Protein AF-A0AAW6XEX3-F1 (afdb_monomer_lite)

pLDDT: mean 89.05, std 9.16, range [51.09, 97.12]

Structure (mmCIF, N/CA/C/O backbone):
data_AF-A0AAW6XEX3-F1
#
_entry.id   AF-A0AAW6XEX3-F1
#
loop_
_atom_site.group_PDB
_atom_site.id
_atom_site.type_symbol
_atom_site.label_atom_id
_atom_site.label_alt_id
_atom_site.label_comp_id
_atom_site.label_asym_id
_atom_site.label_entity_id
_atom_site.label_seq_id
_atom_site.pdbx_PDB_ins_code
_atom_site.Cartn_x
_atom_site.Cartn_y
_atom_site.Cartn_z
_atom_site.occupancy
_atom_site.B_iso_or_equiv
_atom_site.auth_seq_id
_atom_site.auth_comp_id
_atom_site.auth_asym_id
_atom_site.auth_atom_id
_atom_site.pdbx_PDB_model_num
ATOM 1 N N . LYS A 1 1 ? -13.356 -10.461 -6.860 1.00 72.75 1 LYS A N 1
ATOM 2 C CA . LYS A 1 1 ? -12.324 -10.839 -5.859 1.00 72.75 1 LYS A CA 1
ATOM 3 C C . LYS A 1 1 ? -11.686 -9.622 -5.171 1.00 72.75 1 LYS A C 1
ATOM 5 O O . LYS A 1 1 ? -11.906 -9.496 -3.980 1.00 72.75 1 LYS A O 1
ATOM 10 N N . ARG A 1 2 ? -10.994 -8.688 -5.863 1.00 80.31 2 ARG A N 1
ATOM 11 C CA . ARG A 1 2 ? -10.336 -7.513 -5.220 1.00 80.31 2 ARG A CA 1
ATOM 12 C C . ARG A 1 2 ? -11.278 -6.651 -4.371 1.00 80.31 2 ARG A C 1
ATOM 14 O O . A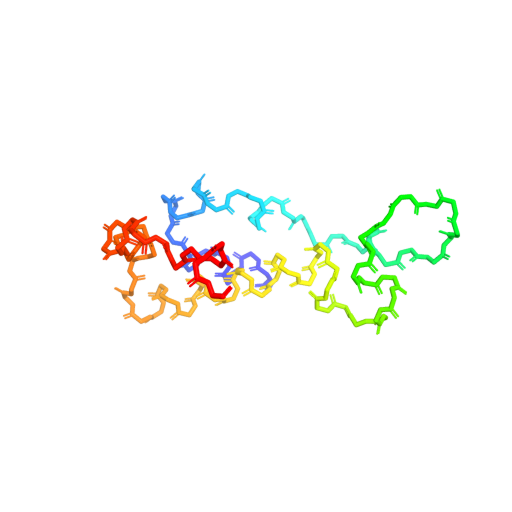RG A 1 2 ? -11.086 -6.538 -3.171 1.00 80.31 2 ARG A O 1
ATOM 21 N N . GLY A 1 3 ? -12.342 -6.126 -4.981 1.00 85.44 3 GLY A N 1
ATOM 22 C CA . GLY A 1 3 ? -13.294 -5.259 -4.281 1.00 85.44 3 GLY A CA 1
ATOM 23 C C . GLY A 1 3 ? -14.028 -5.930 -3.114 1.00 85.44 3 GLY A C 1
ATOM 24 O O . GLY A 1 3 ? -14.640 -5.233 -2.322 1.00 85.44 3 GLY A O 1
ATOM 25 N N . THR A 1 4 ? -13.983 -7.261 -2.994 1.00 91.81 4 THR A N 1
ATOM 26 C CA . THR A 1 4 ? -14.520 -7.985 -1.834 1.00 91.81 4 THR A CA 1
ATOM 27 C C . THR A 1 4 ? -13.594 -7.837 -0.627 1.00 91.81 4 THR A C 1
ATOM 29 O O . THR A 1 4 ? -14.071 -7.559 0.466 1.00 91.81 4 THR A O 1
ATOM 32 N N . PHE A 1 5 ? -12.281 -7.971 -0.831 1.00 92.25 5 PHE A N 1
ATOM 33 C CA . PHE A 1 5 ? -11.282 -7.803 0.225 1.00 92.25 5 PHE A CA 1
ATOM 34 C C . PHE A 1 5 ? -11.138 -6.337 0.641 1.00 92.25 5 PHE A C 1
ATOM 36 O O . PHE A 1 5 ? -11.130 -6.044 1.830 1.00 92.25 5 PHE A O 1
ATOM 43 N N . ASP A 1 6 ? -11.149 -5.406 -0.320 1.00 92.75 6 ASP A N 1
ATOM 44 C CA . ASP A 1 6 ? -11.040 -3.967 -0.035 1.00 92.75 6 ASP A CA 1
ATOM 45 C C . ASP A 1 6 ? -12.202 -3.445 0.846 1.00 92.75 6 ASP A C 1
ATOM 47 O O . ASP A 1 6 ? -12.047 -2.448 1.549 1.00 92.75 6 ASP A O 1
ATOM 51 N N . ARG A 1 7 ? -13.372 -4.110 0.838 1.00 94.00 7 ARG A N 1
ATOM 52 C CA . ARG A 1 7 ? -14.528 -3.758 1.691 1.00 94.00 7 ARG A CA 1
ATOM 53 C C . ARG A 1 7 ? -14.331 -4.094 3.167 1.00 94.00 7 ARG A C 1
ATOM 55 O O . ARG A 1 7 ? -15.047 -3.533 3.986 1.00 94.00 7 ARG A O 1
ATOM 62 N N . GLN A 1 8 ? -13.394 -4.983 3.495 1.00 95.38 8 GLN A N 1
ATOM 63 C CA . GLN A 1 8 ? -13.053 -5.305 4.884 1.00 95.38 8 GLN A CA 1
ATOM 64 C C . GLN A 1 8 ? -12.311 -4.140 5.560 1.00 95.38 8 GLN A C 1
ATOM 66 O O . GLN A 1 8 ? -12.280 -4.057 6.781 1.00 95.38 8 GLN A O 1
ATOM 71 N N . ILE A 1 9 ? -11.744 -3.216 4.774 1.00 96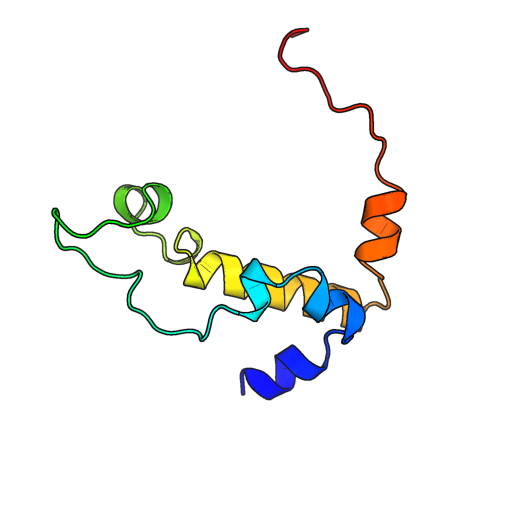.38 9 ILE A N 1
ATOM 72 C CA . ILE A 1 9 ? -11.034 -2.040 5.278 1.00 96.38 9 ILE A CA 1
ATOM 73 C C . ILE A 1 9 ? -12.057 -0.929 5.608 1.00 96.38 9 ILE A C 1
ATOM 75 O O . ILE A 1 9 ? -12.831 -0.527 4.720 1.00 96.38 9 ILE A O 1
ATOM 79 N N . PRO A 1 10 ? -12.059 -0.379 6.840 1.00 96.56 10 PRO A N 1
ATOM 80 C CA . PRO A 1 10 ? -12.959 0.705 7.234 1.00 96.56 10 PRO A CA 1
ATOM 81 C C . PRO A 1 10 ? -12.885 1.921 6.300 1.00 96.56 10 PRO A C 1
ATOM 83 O O . PRO A 1 10 ? -11.827 2.250 5.763 1.00 96.56 10 PRO A O 1
ATOM 86 N N . ILE A 1 11 ? -14.011 2.618 6.105 1.00 95.38 11 ILE A N 1
ATOM 87 C CA . ILE A 1 11 ? -14.099 3.764 5.176 1.00 95.38 11 ILE A CA 1
ATOM 88 C C . ILE A 1 11 ? -13.118 4.876 5.563 1.00 95.38 11 ILE A C 1
ATOM 90 O O . ILE A 1 11 ? -12.419 5.381 4.688 1.00 95.38 11 ILE A O 1
ATOM 94 N N . ALA A 1 12 ? -13.023 5.207 6.855 1.00 95.56 12 ALA A N 1
ATOM 95 C CA . ALA A 1 12 ? -12.104 6.231 7.353 1.00 95.56 12 ALA A CA 1
ATOM 96 C C . ALA A 1 12 ? -10.643 5.900 7.003 1.00 95.56 12 ALA A C 1
ATOM 98 O O . ALA A 1 12 ? -9.924 6.736 6.461 1.00 95.56 12 ALA A O 1
ATOM 99 N N . VAL A 1 13 ? -10.233 4.642 7.196 1.00 96.19 13 VAL A N 1
ATOM 100 C CA . VAL A 1 13 ? -8.899 4.159 6.809 1.00 96.19 13 VAL A CA 1
ATOM 101 C C . VAL A 1 13 ? -8.708 4.264 5.294 1.00 96.19 13 VAL A C 1
ATOM 103 O O . VAL A 1 13 ? -7.688 4.765 4.832 1.00 96.19 13 VAL A O 1
ATOM 106 N N . ARG A 1 14 ? -9.702 3.877 4.485 1.00 95.31 14 ARG A N 1
ATOM 107 C CA . ARG A 1 14 ? -9.607 3.999 3.019 1.00 95.31 14 ARG A CA 1
ATOM 108 C C . ARG A 1 14 ? -9.434 5.445 2.545 1.00 95.31 14 ARG A C 1
ATOM 110 O O . ARG A 1 14 ? -8.739 5.672 1.557 1.00 95.31 14 ARG A O 1
ATOM 117 N N . GLN A 1 15 ? -10.064 6.399 3.228 1.00 95.00 15 GLN A N 1
ATOM 118 C CA . GLN A 1 15 ? -9.967 7.830 2.924 1.00 95.00 15 GLN A CA 1
ATOM 119 C C . GLN A 1 15 ? -8.623 8.442 3.327 1.00 95.00 15 GLN A C 1
ATOM 121 O O . GLN A 1 15 ? -8.190 9.384 2.674 1.00 95.00 15 GLN A O 1
ATOM 126 N N . GLN A 1 16 ? -7.958 7.913 4.354 1.00 95.38 16 GLN A N 1
ATOM 127 C CA . GLN A 1 16 ? -6.617 8.360 4.748 1.00 95.38 16 GLN A CA 1
ATOM 128 C C . GLN A 1 16 ? -5.527 7.714 3.878 1.00 95.38 16 GLN A C 1
ATOM 130 O O . GLN A 1 16 ? -4.597 8.372 3.422 1.00 95.38 16 GLN A O 1
ATOM 135 N N . TRP A 1 17 ? -5.691 6.440 3.516 1.00 94.94 17 TRP A N 1
ATOM 136 C CA . TRP A 1 17 ? -4.712 5.671 2.738 1.00 94.94 17 TRP A CA 1
ATOM 137 C C . TRP A 1 17 ? -4.962 5.722 1.216 1.00 94.94 17 TRP A C 1
ATOM 139 O O . TRP A 1 17 ? -4.822 4.716 0.508 1.00 94.94 17 TRP A O 1
ATOM 149 N N . ARG A 1 18 ? -5.320 6.902 0.677 1.00 94.81 18 ARG A N 1
ATOM 150 C CA . ARG A 1 18 ? -5.738 7.078 -0.736 1.00 94.81 18 ARG A CA 1
ATOM 151 C C . ARG A 1 18 ? -4.731 6.548 -1.744 1.00 94.81 18 ARG A C 1
ATOM 153 O O . ARG A 1 18 ? -5.133 5.855 -2.670 1.00 94.81 18 ARG A O 1
ATOM 160 N N . GLY A 1 19 ? -3.434 6.787 -1.546 1.00 92.00 19 GLY A N 1
ATOM 161 C CA . GLY A 1 19 ? -2.407 6.372 -2.511 1.00 92.00 19 GLY A CA 1
ATOM 162 C C . GLY A 1 19 ? -2.462 4.876 -2.857 1.00 92.00 19 GLY A C 1
ATOM 163 O O . GLY A 1 19 ? -2.369 4.495 -4.025 1.00 92.00 19 GLY A O 1
ATOM 164 N N . ALA A 1 20 ? -2.687 4.013 -1.861 1.00 94.75 20 ALA A N 1
ATOM 165 C CA . ALA A 1 20 ? -2.862 2.581 -2.091 1.00 94.75 20 ALA A CA 1
ATOM 166 C C . ALA A 1 20 ? -4.280 2.234 -2.576 1.00 94.75 20 ALA A C 1
ATOM 168 O O . ALA A 1 20 ? -4.443 1.362 -3.435 1.00 94.75 20 ALA A O 1
ATOM 169 N N . MET A 1 21 ? -5.307 2.907 -2.055 1.00 95.06 21 MET A N 1
ATOM 170 C CA . MET A 1 21 ? -6.708 2.619 -2.383 1.00 95.06 21 MET A CA 1
ATOM 171 C C . MET A 1 21 ? -7.116 3.054 -3.798 1.00 95.06 21 MET A C 1
ATOM 173 O O . MET A 1 21 ? -7.975 2.420 -4.407 1.00 95.06 21 MET A O 1
ATOM 177 N N . GLU A 1 22 ? -6.470 4.075 -4.354 1.00 94.06 22 GLU A N 1
ATOM 178 C CA . GLU A 1 22 ? -6.753 4.619 -5.688 1.00 94.06 22 GLU A CA 1
ATOM 179 C C . GLU A 1 22 ? -6.051 3.864 -6.812 1.00 94.06 22 GLU A C 1
ATOM 181 O O . GLU A 1 22 ? -6.427 3.983 -7.980 1.00 94.06 22 GLU A O 1
ATOM 186 N N . CYS A 1 23 ? -5.058 3.031 -6.488 1.00 93.31 23 CYS A N 1
ATOM 187 C CA . CYS A 1 23 ? -4.446 2.163 -7.479 1.00 93.31 23 CYS A CA 1
ATOM 188 C C . CYS A 1 23 ? -5.492 1.175 -8.022 1.00 93.31 23 CYS A C 1
ATOM 190 O O . CYS A 1 23 ? -5.806 0.152 -7.402 1.00 93.31 23 CYS A O 1
ATOM 192 N N . ASN A 1 24 ? -5.974 1.453 -9.234 1.00 89.75 24 ASN A N 1
ATOM 193 C CA . ASN A 1 24 ? -7.002 0.683 -9.934 1.00 89.75 24 ASN A CA 1
ATOM 194 C C . ASN A 1 24 ? -6.568 -0.744 -10.324 1.00 89.75 24 ASN A C 1
ATOM 196 O O . ASN A 1 24 ? -7.394 -1.531 -10.787 1.00 89.75 24 ASN A O 1
ATOM 200 N N . GLY A 1 25 ? -5.295 -1.095 -10.119 1.00 88.62 25 GLY A N 1
ATOM 201 C CA . GLY A 1 25 ? -4.738 -2.419 -10.372 1.00 88.62 25 GLY A CA 1
ATOM 202 C C . GLY A 1 25 ? -4.303 -2.671 -11.816 1.00 88.62 25 GLY A C 1
ATOM 203 O O . GLY A 1 25 ? -3.958 -3.814 -12.132 1.00 88.62 25 GLY A O 1
ATOM 204 N N . ASN A 1 26 ? -4.284 -1.654 -12.683 1.00 90.12 26 ASN A N 1
ATOM 205 C CA . ASN A 1 26 ? -3.746 -1.794 -14.035 1.00 90.12 26 ASN A CA 1
ATOM 206 C C . ASN A 1 26 ? -2.229 -2.086 -14.016 1.00 90.12 26 ASN A C 1
ATOM 208 O O . ASN A 1 26 ? -1.526 -1.821 -13.043 1.00 90.12 26 ASN A O 1
ATOM 212 N N . GLY A 1 27 ? -1.733 -2.728 -15.073 1.00 88.50 27 GLY A N 1
ATOM 213 C CA . GLY A 1 27 ? -0.340 -3.175 -15.181 1.00 88.50 27 GLY A CA 1
ATOM 214 C C . GLY A 1 27 ? 0.595 -2.188 -15.875 1.00 88.50 27 GLY A C 1
ATOM 215 O O . GLY A 1 27 ? 1.698 -2.587 -16.225 1.00 88.50 27 GLY A O 1
ATOM 216 N N . LEU A 1 28 ? 0.183 -0.931 -16.090 1.00 88.31 28 LEU A N 1
ATOM 217 C CA . LEU A 1 28 ? 0.966 0.052 -16.860 1.00 88.31 28 LEU A CA 1
ATOM 218 C C . LEU A 1 28 ? 2.353 0.308 -16.256 1.00 88.31 28 LEU A C 1
ATOM 220 O O . LEU A 1 28 ? 3.297 0.644 -16.961 1.00 88.31 28 LEU A O 1
ATOM 224 N N . CYS A 1 29 ? 2.497 0.083 -14.951 1.00 88.00 29 CYS A N 1
ATOM 225 C CA . CYS A 1 29 ? 3.770 0.192 -14.255 1.00 88.00 29 CYS A CA 1
ATOM 226 C C . CYS A 1 29 ? 4.751 -0.972 -14.497 1.00 88.00 29 CYS A C 1
ATOM 228 O O . CYS A 1 29 ? 5.818 -0.983 -13.889 1.00 88.00 29 CYS A O 1
ATOM 230 N N . PHE A 1 30 ? 4.393 -1.961 -15.319 1.00 88.19 30 PHE A N 1
ATOM 231 C CA . PHE A 1 30 ? 5.257 -3.075 -15.729 1.00 88.19 30 PHE A CA 1
ATOM 232 C C . PHE A 1 30 ? 5.817 -2.888 -17.144 1.00 88.19 30 PHE A C 1
ATOM 234 O O . PHE A 1 30 ? 6.071 -3.866 -17.843 1.00 88.19 30 PHE A O 1
ATOM 241 N N . ASN A 1 31 ? 5.962 -1.639 -17.587 1.00 84.56 31 ASN A N 1
ATOM 242 C CA . ASN A 1 31 ? 6.598 -1.338 -18.861 1.00 84.56 31 ASN A CA 1
ATOM 243 C C . ASN A 1 31 ? 8.110 -1.668 -18.793 1.00 84.56 31 ASN A C 1
ATOM 245 O O . ASN A 1 31 ? 8.688 -1.791 -17.716 1.00 84.56 31 ASN A O 1
ATOM 249 N N . PHE A 1 32 ? 8.755 -1.840 -19.941 1.00 80.00 32 PHE A N 1
ATOM 250 C CA . PHE A 1 32 ? 10.203 -2.035 -20.059 1.00 80.00 32 PHE A CA 1
ATOM 251 C C . PHE A 1 32 ? 10.847 -1.046 -21.038 1.00 80.00 32 PHE A C 1
ATOM 253 O O . PHE A 1 32 ? 12.069 -1.044 -21.177 1.00 80.00 32 PHE A O 1
ATOM 260 N N . ASP A 1 33 ? 10.058 -0.173 -21.678 1.00 85.19 33 ASP A N 1
ATOM 261 C CA . ASP A 1 33 ? 10.588 0.896 -22.522 1.00 85.19 33 ASP A CA 1
ATOM 262 C C . ASP A 1 33 ? 11.526 1.800 -21.707 1.00 85.19 33 ASP A C 1
ATOM 264 O O . ASP A 1 33 ? 11.160 2.347 -20.660 1.00 85.19 33 ASP A O 1
ATOM 268 N N . ALA A 1 34 ? 12.750 1.965 -22.208 1.00 79.38 34 ALA A N 1
ATOM 269 C CA . ALA A 1 34 ? 13.779 2.791 -21.599 1.00 79.38 34 ALA A CA 1
ATOM 270 C C . ALA A 1 34 ? 13.339 4.252 -21.415 1.00 79.38 34 ALA A C 1
ATOM 272 O O . ALA A 1 34 ? 13.787 4.886 -20.459 1.00 79.38 34 ALA A O 1
ATOM 273 N N . ARG A 1 35 ? 12.451 4.750 -22.286 1.00 84.56 35 ARG A N 1
ATOM 274 C CA . ARG A 1 35 ? 11.931 6.124 -22.292 1.00 84.56 35 ARG A CA 1
ATOM 275 C C . ARG A 1 35 ? 10.676 6.309 -21.442 1.00 84.56 35 ARG A C 1
ATOM 277 O O . ARG A 1 35 ? 10.293 7.444 -21.176 1.00 84.56 35 ARG A O 1
ATOM 284 N N . SER A 1 36 ? 10.036 5.226 -20.999 1.00 83.75 36 SER A N 1
ATOM 285 C CA . SER A 1 36 ? 8.844 5.334 -20.160 1.00 83.75 36 SER A CA 1
ATOM 286 C C . SER A 1 36 ? 9.241 5.703 -18.727 1.00 83.75 36 SER A C 1
ATOM 288 O O . SER A 1 36 ? 10.013 4.964 -18.104 1.00 83.75 36 SER A O 1
ATOM 290 N N . PRO A 1 37 ? 8.689 6.787 -1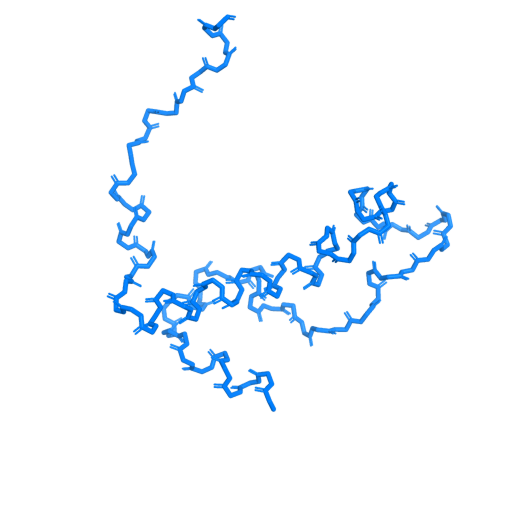8.148 1.00 82.19 37 PRO A N 1
ATOM 291 C CA . PRO A 1 37 ? 8.875 7.076 -16.735 1.00 82.19 37 PRO A CA 1
ATOM 292 C C . PRO A 1 37 ? 8.256 5.946 -15.907 1.00 82.19 37 PRO A C 1
ATOM 294 O O . PRO A 1 37 ? 7.086 5.594 -16.057 1.00 82.19 37 PRO A O 1
ATOM 297 N N . MET A 1 38 ? 9.075 5.339 -15.055 1.00 84.38 38 MET A N 1
ATOM 298 C CA . MET A 1 38 ? 8.714 4.203 -14.211 1.00 84.38 38 MET A CA 1
ATOM 299 C C . MET A 1 38 ? 9.396 4.304 -12.856 1.00 84.38 38 MET A C 1
ATOM 301 O O . MET A 1 38 ? 10.353 5.054 -12.684 1.00 84.38 38 MET A O 1
ATOM 305 N N . CYS A 1 39 ? 8.934 3.506 -11.890 1.00 87.31 39 CYS A N 1
ATOM 306 C CA . CYS A 1 39 ? 9.574 3.469 -10.584 1.00 87.31 39 CYS A CA 1
ATOM 307 C C . CYS A 1 39 ? 10.977 2.829 -10.676 1.00 87.31 39 CYS A C 1
ATOM 309 O O . CYS A 1 39 ? 11.064 1.658 -11.067 1.00 87.31 39 CYS A O 1
ATOM 311 N N . PRO A 1 40 ? 12.054 3.531 -10.262 1.00 89.12 40 PRO A N 1
ATOM 312 C CA . PRO A 1 40 ? 13.422 3.013 -10.351 1.00 89.12 40 PRO A CA 1
ATOM 313 C C . PRO A 1 40 ? 13.606 1.677 -9.627 1.00 89.12 40 PRO A C 1
ATOM 315 O O . PRO A 1 40 ? 14.239 0.770 -10.159 1.00 89.12 40 PRO A O 1
ATOM 318 N N . SER A 1 41 ? 12.976 1.518 -8.456 1.00 90.62 41 SER A N 1
ATOM 319 C CA . SER A 1 41 ? 13.058 0.284 -7.662 1.00 90.62 41 SER A CA 1
ATOM 320 C C . SER A 1 41 ? 12.556 -0.949 -8.422 1.00 90.62 41 SER A C 1
ATOM 322 O O . SER A 1 41 ? 13.243 -1.965 -8.436 1.00 90.62 41 SER A O 1
ATOM 324 N N . MET A 1 42 ? 11.420 -0.869 -9.124 1.00 92.06 42 MET A N 1
ATOM 325 C CA . MET A 1 42 ? 10.935 -1.957 -9.989 1.00 92.06 42 MET A CA 1
ATOM 326 C C . MET A 1 42 ? 11.866 -2.204 -11.178 1.00 92.06 42 MET A C 1
ATOM 328 O O . MET A 1 42 ? 12.134 -3.352 -11.512 1.00 92.06 42 MET A O 1
ATOM 332 N N . LYS A 1 43 ? 12.342 -1.137 -11.832 1.00 87.62 43 LYS A N 1
ATOM 333 C CA . LYS A 1 43 ? 13.150 -1.243 -13.056 1.00 87.62 43 LYS A CA 1
ATOM 334 C C . LYS A 1 43 ? 14.493 -1.931 -12.799 1.00 87.62 43 LYS A C 1
ATOM 336 O O . LYS A 1 43 ? 14.903 -2.760 -13.600 1.00 87.62 43 LYS A O 1
ATOM 341 N N . ILE A 1 44 ? 15.140 -1.601 -11.681 1.00 89.69 44 ILE A N 1
ATOM 342 C CA . ILE A 1 44 ? 16.441 -2.161 -11.292 1.00 89.69 44 ILE A CA 1
ATOM 343 C C . ILE A 1 44 ? 16.287 -3.598 -10.784 1.00 89.69 44 ILE A C 1
ATOM 345 O O . ILE A 1 44 ? 17.028 -4.480 -11.195 1.00 89.69 44 ILE A O 1
ATOM 349 N N . THR A 1 45 ? 15.321 -3.844 -9.894 1.00 91.44 45 THR A N 1
ATOM 350 C CA . THR A 1 45 ? 15.186 -5.156 -9.230 1.00 91.44 45 THR A CA 1
ATOM 351 C C . THR A 1 45 ? 14.399 -6.180 -10.039 1.00 91.44 45 THR A C 1
ATOM 353 O O . THR A 1 45 ? 14.425 -7.362 -9.714 1.00 91.44 45 THR A O 1
ATOM 356 N N . GLN A 1 46 ? 13.614 -5.725 -11.019 1.00 89.69 46 GLN A N 1
ATOM 357 C CA . GLN A 1 46 ? 12.616 -6.516 -11.745 1.00 89.69 46 GLN A CA 1
ATOM 358 C C . GLN A 1 46 ? 11.572 -7.209 -10.846 1.00 89.69 46 GLN A C 1
ATOM 360 O O . GLN A 1 46 ? 10.768 -8.017 -11.317 1.00 89.69 46 GLN A O 1
ATOM 365 N N . ASN A 1 47 ? 11.513 -6.862 -9.558 1.00 92.38 47 ASN A N 1
ATOM 366 C CA . ASN A 1 47 ? 10.599 -7.473 -8.611 1.00 92.38 47 ASN A CA 1
ATOM 367 C C . ASN A 1 47 ? 9.302 -6.666 -8.510 1.00 92.38 47 ASN A C 1
ATOM 369 O O . ASN A 1 47 ? 9.277 -5.535 -8.020 1.00 92.38 47 ASN A O 1
ATOM 373 N N . ARG A 1 48 ? 8.192 -7.295 -8.917 1.00 91.81 48 ARG A N 1
ATOM 374 C CA . ARG A 1 48 ? 6.858 -6.679 -9.015 1.00 91.81 48 ARG A CA 1
ATOM 375 C C . ARG A 1 48 ? 6.368 -6.046 -7.718 1.00 91.81 48 ARG A C 1
ATOM 377 O O . ARG A 1 48 ? 5.575 -5.105 -7.802 1.00 91.81 48 ARG A O 1
ATOM 384 N N . ILE A 1 49 ? 6.836 -6.494 -6.552 1.00 94.12 49 ILE A N 1
ATOM 385 C CA . ILE A 1 49 ? 6.482 -5.872 -5.267 1.00 94.12 49 ILE A CA 1
ATOM 386 C C . ILE A 1 49 ? 6.949 -4.413 -5.198 1.00 94.12 49 ILE A C 1
ATOM 388 O O . ILE A 1 49 ? 6.282 -3.581 -4.590 1.00 94.12 49 ILE A O 1
ATOM 392 N N . HIS A 1 50 ? 8.044 -4.082 -5.887 1.00 93.62 50 HIS A N 1
ATOM 393 C CA . HIS A 1 50 ? 8.613 -2.740 -5.957 1.00 93.62 50 HIS A CA 1
ATOM 394 C C . HIS A 1 50 ? 7.991 -1.872 -7.063 1.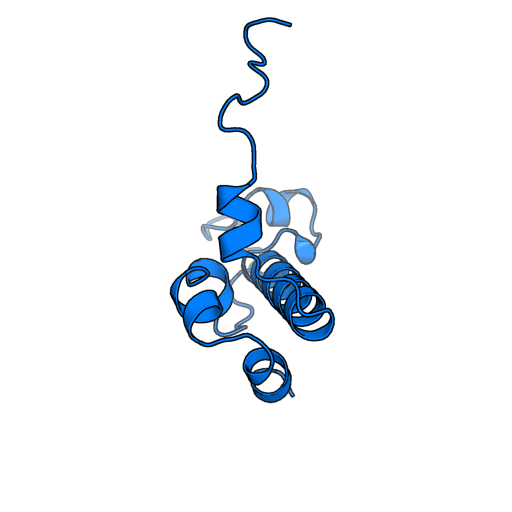00 93.62 50 HIS A C 1
ATOM 396 O O . HIS A 1 50 ? 8.425 -0.741 -7.295 1.00 93.62 50 HIS A O 1
ATOM 402 N N . SER A 1 51 ? 6.945 -2.348 -7.740 1.00 93.44 51 SER A N 1
ATOM 403 C CA . SER A 1 51 ? 6.117 -1.501 -8.602 1.00 93.44 51 SER A CA 1
ATOM 404 C C . SER A 1 51 ? 5.091 -0.703 -7.778 1.00 93.44 51 SER A C 1
ATOM 406 O O . SER A 1 51 ? 4.723 -1.126 -6.679 1.00 93.44 51 SER A O 1
ATOM 408 N N . PRO A 1 52 ? 4.559 0.419 -8.302 1.00 92.81 52 PRO A N 1
ATOM 409 C CA . PRO A 1 52 ? 3.403 1.104 -7.720 1.00 92.81 52 PRO A CA 1
ATOM 410 C C . PRO A 1 52 ? 2.223 0.161 -7.434 1.00 92.81 52 PRO A C 1
ATOM 412 O O . PRO A 1 52 ? 1.680 0.177 -6.332 1.00 92.81 52 PRO A O 1
ATOM 415 N N . LYS A 1 53 ? 1.876 -0.727 -8.380 1.00 94.31 53 LYS A N 1
ATOM 416 C CA . LYS A 1 53 ? 0.815 -1.731 -8.188 1.00 94.31 53 LYS A CA 1
ATOM 417 C C . LYS A 1 53 ? 1.148 -2.721 -7.071 1.00 94.31 53 LYS A C 1
ATOM 419 O O . LYS A 1 53 ? 0.264 -3.079 -6.292 1.00 94.31 53 LYS A O 1
ATOM 424 N N . GLY A 1 54 ? 2.395 -3.183 -7.014 1.00 94.75 54 GLY A N 1
ATOM 425 C CA . GLY A 1 54 ? 2.882 -4.118 -6.001 1.00 94.75 54 GLY A CA 1
ATOM 426 C C . GLY A 1 54 ? 2.774 -3.532 -4.601 1.00 94.75 54 GLY A C 1
ATOM 427 O O . GLY A 1 54 ? 2.085 -4.101 -3.759 1.00 94.75 54 GLY A O 1
ATOM 428 N N . ARG A 1 55 ? 3.344 -2.340 -4.392 1.00 95.56 55 ARG A N 1
ATOM 429 C CA . ARG A 1 55 ? 3.258 -1.619 -3.115 1.00 95.56 55 ARG A CA 1
ATOM 430 C C . ARG A 1 55 ? 1.820 -1.334 -2.705 1.00 95.56 55 ARG A C 1
ATOM 432 O O . ARG A 1 55 ? 1.452 -1.639 -1.579 1.00 95.56 55 ARG A O 1
ATOM 439 N N . ALA A 1 56 ? 0.984 -0.842 -3.619 1.00 96.00 56 ALA A N 1
ATOM 440 C CA . ALA A 1 56 ? -0.426 -0.607 -3.315 1.00 96.00 56 ALA A CA 1
ATOM 441 C C . ALA A 1 56 ? -1.154 -1.897 -2.902 1.00 96.00 56 ALA A C 1
ATOM 443 O O . ALA A 1 56 ? -2.006 -1.877 -2.022 1.00 96.00 56 ALA A O 1
ATOM 444 N N . THR A 1 57 ? -0.814 -3.034 -3.514 1.00 95.19 57 THR A N 1
ATOM 445 C CA . THR A 1 57 ? -1.406 -4.331 -3.157 1.00 95.19 57 THR A CA 1
ATOM 446 C C . THR A 1 57 ? -0.957 -4.799 -1.779 1.00 95.19 57 THR A C 1
ATOM 448 O O . THR A 1 57 ? -1.804 -5.222 -1.000 1.00 95.19 57 THR A O 1
ATOM 451 N N . LEU A 1 58 ? 0.334 -4.671 -1.461 1.00 96.00 58 LEU A N 1
ATOM 452 C CA . LEU A 1 58 ? 0.861 -5.005 -0.137 1.00 96.00 58 LEU A CA 1
ATOM 453 C C . LEU A 1 58 ? 0.235 -4.140 0.957 1.00 96.00 58 LEU A C 1
ATOM 455 O O . LEU A 1 58 ? -0.212 -4.674 1.964 1.00 96.00 58 LEU A O 1
ATOM 459 N N . VAL A 1 59 ? 0.136 -2.826 0.735 1.00 96.56 59 VAL A N 1
ATOM 460 C CA . VAL A 1 59 ? -0.491 -1.905 1.694 1.00 96.56 59 VAL A CA 1
ATOM 461 C C . VAL A 1 59 ? -1.962 -2.258 1.906 1.00 96.56 59 VAL A C 1
ATOM 463 O O . VAL A 1 59 ? -2.399 -2.350 3.046 1.00 96.56 59 VAL A O 1
ATOM 466 N N . ARG A 1 60 ? -2.729 -2.525 0.841 1.00 96.25 60 ARG A N 1
ATOM 467 C CA . ARG A 1 60 ? -4.136 -2.945 0.978 1.00 96.25 60 ARG A CA 1
ATOM 468 C C . ARG A 1 60 ? -4.285 -4.237 1.773 1.00 96.25 60 ARG A C 1
ATOM 470 O O . ARG A 1 60 ? -5.165 -4.318 2.622 1.00 96.25 60 ARG A O 1
ATOM 477 N N . GLU A 1 61 ? -3.438 -5.229 1.512 1.00 96.25 61 GLU A N 1
ATOM 478 C CA . GLU A 1 61 ? -3.489 -6.496 2.244 1.00 96.25 61 GLU A CA 1
ATOM 479 C C . GLU A 1 61 ? -3.098 -6.319 3.711 1.00 96.25 61 GLU A C 1
ATOM 481 O O . GLU A 1 61 ? -3.747 -6.869 4.595 1.00 96.25 61 GLU A O 1
ATOM 486 N N . TRP A 1 62 ? -2.093 -5.493 3.990 1.00 96.75 62 TRP A N 1
ATOM 487 C CA . TRP A 1 62 ? -1.722 -5.136 5.353 1.00 96.75 62 TRP A CA 1
ATOM 488 C C . TRP A 1 62 ? -2.878 -4.448 6.094 1.00 96.75 62 TRP A C 1
ATOM 490 O O . TRP A 1 62 ? -3.255 -4.897 7.173 1.00 96.75 62 TRP A O 1
ATOM 500 N N . LEU A 1 63 ? -3.523 -3.447 5.486 1.00 97.00 63 LEU A N 1
ATOM 501 C CA . LEU A 1 63 ? -4.699 -2.779 6.060 1.00 97.00 63 LEU A CA 1
ATOM 502 C C . LEU A 1 63 ? -5.864 -3.751 6.296 1.00 97.00 63 LEU A C 1
ATOM 504 O O . LEU A 1 63 ? -6.551 -3.660 7.311 1.00 97.00 63 LEU A O 1
ATOM 508 N N . ARG A 1 64 ? -6.075 -4.703 5.381 1.00 96.69 64 ARG A N 1
ATOM 509 C CA . ARG A 1 64 ? -7.075 -5.764 5.539 1.00 96.69 64 ARG A CA 1
ATOM 510 C C . ARG A 1 64 ? -6.758 -6.654 6.743 1.00 96.69 64 ARG A C 1
ATOM 512 O O . ARG A 1 64 ? -7.651 -6.938 7.530 1.00 96.69 64 ARG A O 1
ATOM 519 N N . LEU A 1 65 ? -5.501 -7.073 6.897 1.00 97.12 65 LEU A N 1
ATOM 520 C CA . LEU A 1 65 ? -5.040 -7.913 8.008 1.00 97.12 65 LEU A CA 1
ATOM 521 C C . LEU A 1 65 ? -5.078 -7.199 9.366 1.00 97.12 65 LEU A C 1
ATOM 523 O O . LEU A 1 65 ? -5.257 -7.869 10.385 1.00 97.12 65 LEU A O 1
ATOM 527 N N . LEU A 1 66 ? -4.904 -5.873 9.386 1.00 96.94 66 LEU A N 1
ATOM 528 C CA . LEU A 1 66 ? -5.108 -5.051 10.581 1.00 96.94 66 LEU A CA 1
ATOM 529 C C . LEU A 1 66 ? -6.590 -4.970 10.948 1.00 96.94 66 LEU A C 1
ATOM 531 O O . LEU A 1 66 ? -6.942 -5.243 12.092 1.00 96.94 66 LEU A O 1
ATOM 535 N N . ALA A 1 67 ? -7.455 -4.685 9.969 1.00 95.75 67 ALA A N 1
ATOM 536 C CA . ALA A 1 67 ? -8.900 -4.641 10.178 1.00 95.75 67 ALA A CA 1
ATOM 537 C C . ALA A 1 67 ? -9.452 -5.989 10.677 1.00 95.75 67 ALA A C 1
ATOM 539 O O . ALA A 1 67 ? -10.247 -6.019 11.611 1.00 95.75 67 ALA A O 1
ATOM 540 N N . ASP A 1 68 ? -8.968 -7.099 10.112 1.00 96.44 68 ASP A N 1
ATOM 541 C CA . ASP A 1 68 ? -9.293 -8.471 10.530 1.00 96.44 68 ASP A CA 1
ATOM 542 C C . ASP A 1 68 ? -8.910 -8.756 11.995 1.00 96.44 68 ASP A C 1
ATOM 544 O O . ASP A 1 68 ? -9.588 -9.508 12.687 1.00 96.44 68 ASP A O 1
ATOM 548 N N . ARG A 1 69 ? -7.854 -8.105 12.500 1.00 96.56 69 ARG A N 1
ATOM 549 C CA . ARG A 1 69 ? -7.401 -8.206 13.899 1.00 96.56 69 ARG A CA 1
ATOM 550 C C . ARG A 1 69 ? -7.978 -7.126 14.817 1.00 96.56 69 ARG A C 1
ATOM 552 O O . ARG A 1 69 ? -7.592 -7.064 15.979 1.00 96.56 69 ARG A O 1
ATOM 559 N N . GLY A 1 70 ? -8.861 -6.262 14.314 1.00 95.44 70 GLY A N 1
ATOM 560 C CA . GLY A 1 70 ? -9.415 -5.144 15.082 1.00 95.44 70 GLY A CA 1
ATOM 561 C C . GLY A 1 70 ? -8.402 -4.042 15.418 1.00 95.44 70 GLY A C 1
ATOM 562 O O . GLY A 1 70 ? -8.648 -3.253 16.327 1.00 95.44 70 GLY A O 1
ATOM 563 N N . VAL A 1 71 ? -7.273 -3.977 14.707 1.00 95.81 71 VAL A N 1
ATOM 564 C CA . VAL A 1 71 ? -6.259 -2.931 14.888 1.00 95.81 71 VAL A CA 1
ATOM 565 C C . VAL A 1 71 ? -6.609 -1.732 14.011 1.00 95.81 71 VAL A C 1
ATOM 567 O O . VAL A 1 71 ? -6.745 -1.866 12.794 1.00 95.81 71 VAL A O 1
ATOM 570 N N . ASP A 1 72 ? -6.729 -0.555 14.625 1.00 95.00 72 ASP A N 1
ATOM 571 C CA . ASP A 1 72 ? -6.971 0.704 13.918 1.00 95.00 72 ASP A CA 1
ATOM 572 C C . ASP A 1 72 ? -5.635 1.377 13.550 1.00 95.00 72 ASP A C 1
ATOM 574 O O . ASP A 1 72 ? -4.942 1.880 14.440 1.00 95.00 72 ASP A O 1
ATOM 578 N N . PRO A 1 73 ? -5.253 1.415 12.258 1.00 94.00 73 PRO A N 1
ATOM 579 C CA . PRO A 1 73 ? -3.989 2.013 11.839 1.00 94.00 73 PRO A CA 1
ATOM 580 C C . PRO A 1 73 ? -3.915 3.518 12.119 1.00 94.00 73 PRO A C 1
ATOM 582 O O . PRO A 1 73 ? -2.814 4.033 12.270 1.00 94.00 73 PRO A O 1
ATOM 585 N N . LEU A 1 74 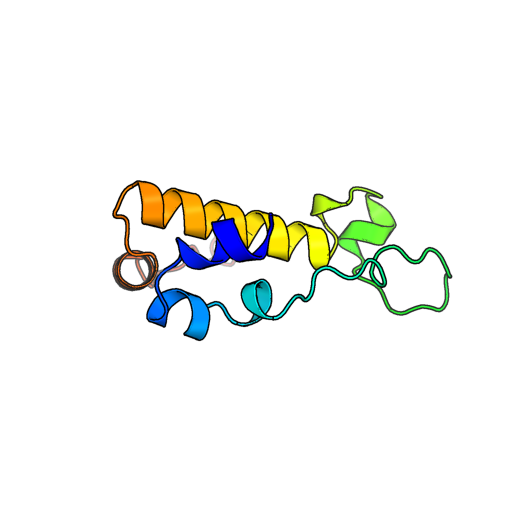? -5.051 4.222 12.204 1.00 93.44 74 LEU A N 1
ATOM 586 C CA . LEU A 1 74 ? -5.060 5.665 12.465 1.00 93.44 74 LEU A CA 1
ATOM 587 C C . LEU A 1 74 ? -4.734 5.977 13.927 1.00 93.44 74 LEU A C 1
ATOM 589 O O . LEU A 1 74 ? -4.058 6.960 14.208 1.00 93.44 74 LEU A O 1
ATOM 593 N N . LYS A 1 75 ? -5.178 5.126 14.857 1.00 93.69 75 LYS A N 1
ATOM 594 C CA . LYS A 1 75 ? -4.779 5.221 16.269 1.00 93.69 75 LYS A CA 1
ATOM 595 C C . LYS A 1 75 ? -3.324 4.820 16.456 1.00 93.69 75 LYS A C 1
ATOM 597 O O . LYS A 1 75 ? -2.588 5.521 17.135 1.00 93.69 75 LYS A O 1
ATOM 602 N N . LEU A 1 76 ? -2.905 3.739 15.795 1.00 90.69 76 LEU A N 1
ATOM 603 C CA . LEU A 1 76 ? -1.521 3.275 15.846 1.00 90.69 76 LEU A CA 1
ATOM 604 C C . LEU A 1 76 ? -0.542 4.373 15.410 1.00 90.69 76 LEU A C 1
ATOM 606 O O . LEU A 1 76 ? 0.493 4.543 16.036 1.00 90.69 76 LEU A O 1
ATOM 610 N N . GLU A 1 77 ? -0.877 5.131 14.364 1.00 89.69 77 GLU A N 1
ATOM 611 C CA . GLU A 1 77 ? -0.063 6.256 13.892 1.00 89.69 77 GLU A CA 1
ATOM 612 C C . GLU A 1 77 ? 0.074 7.373 14.939 1.00 89.69 77 GLU A C 1
ATOM 614 O O . GLU A 1 77 ? 1.161 7.916 15.099 1.00 89.69 77 GLU A O 1
ATOM 619 N N . GLN A 1 78 ? -0.988 7.672 15.693 1.00 88.94 78 GLN A N 1
ATOM 620 C CA . GLN A 1 78 ? -0.968 8.675 16.770 1.00 88.94 78 GLN A CA 1
ATOM 621 C C . GLN A 1 78 ? -0.139 8.239 17.985 1.00 88.94 78 GLN A C 1
ATOM 623 O O . GLN A 1 78 ? 0.369 9.082 18.718 1.00 88.94 78 GLN A O 1
ATOM 628 N N . GLU A 1 79 ? -0.020 6.932 18.215 1.00 88.88 79 GLU A N 1
ATOM 629 C CA . GLU A 1 79 ? 0.760 6.358 19.315 1.00 88.88 79 GLU A CA 1
ATOM 630 C C . GLU A 1 79 ? 2.262 6.261 18.993 1.00 88.88 79 GLU A C 1
ATOM 632 O O . GLU A 1 79 ? 3.070 6.013 19.893 1.00 88.88 79 GLU A O 1
ATOM 637 N N . LEU A 1 80 ? 2.665 6.455 17.729 1.00 85.25 80 LEU A N 1
ATOM 638 C CA . LEU A 1 80 ? 4.074 6.432 17.348 1.00 85.25 80 LEU A CA 1
ATOM 639 C C . LEU A 1 80 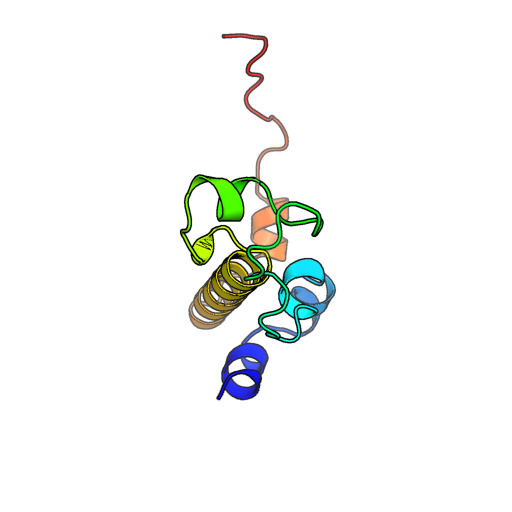? 4.808 7.656 17.923 1.00 85.25 80 LEU A C 1
ATOM 641 O O . LEU A 1 80 ? 4.348 8.786 17.762 1.00 85.25 80 LEU A O 1
ATOM 645 N N . PRO A 1 81 ? 5.980 7.469 18.557 1.00 82.44 81 PRO A N 1
ATOM 646 C CA . PRO A 1 81 ? 6.761 8.588 19.061 1.00 82.44 81 PRO A CA 1
ATOM 647 C C . PRO A 1 81 ? 7.229 9.484 17.906 1.00 82.44 81 PRO A C 1
ATOM 649 O O . PRO A 1 81 ? 7.887 9.018 16.977 1.00 82.44 81 PRO A O 1
ATOM 652 N N . GLU A 1 82 ? 6.946 10.787 17.992 1.00 72.50 82 GLU A N 1
ATOM 653 C CA . GLU A 1 82 ? 7.371 11.775 16.984 1.00 72.50 82 GLU A CA 1
ATOM 654 C C . GLU A 1 82 ? 8.895 11.955 16.910 1.00 72.50 82 GLU A C 1
ATOM 656 O O . GLU A 1 82 ? 9.433 12.476 15.930 1.00 72.50 82 GLU A O 1
ATOM 661 N N . SER A 1 83 ? 9.618 11.508 17.940 1.00 68.94 83 SER A N 1
ATOM 662 C CA . SER A 1 83 ? 11.075 11.499 17.962 1.00 68.94 83 SER A CA 1
ATOM 663 C C . SER A 1 83 ? 11.608 10.430 17.003 1.00 68.94 83 SER A C 1
ATOM 665 O O . SER A 1 83 ? 11.904 9.299 17.395 1.00 68.94 83 SER A O 1
ATOM 667 N N . GLY A 1 84 ? 11.734 10.784 15.727 1.00 67.31 84 GLY A N 1
ATOM 668 C CA . GLY A 1 84 ? 12.466 9.971 14.769 1.00 67.31 84 GLY A CA 1
ATOM 669 C C . GLY A 1 84 ? 13.923 9.790 15.204 1.00 67.31 84 GLY A C 1
ATOM 670 O O . GLY A 1 84 ? 14.558 10.703 15.735 1.00 67.31 84 GLY A O 1
ATOM 671 N N . VAL A 1 85 ? 14.476 8.605 14.949 1.00 68.88 85 VAL A N 1
ATOM 672 C CA . VAL A 1 85 ? 15.915 8.360 15.081 1.00 68.88 85 VAL A CA 1
ATOM 673 C C . VAL A 1 85 ? 16.635 9.248 14.063 1.00 68.88 85 VAL A C 1
ATOM 675 O O . VAL A 1 85 ? 16.538 9.038 12.853 1.00 68.88 85 VAL A O 1
ATOM 678 N N . SER A 1 86 ? 17.339 10.272 14.543 1.00 71.94 86 SER A N 1
ATOM 679 C CA . SER A 1 86 ? 18.176 11.118 13.696 1.00 71.94 86 SER A CA 1
ATOM 680 C C . SER A 1 86 ? 19.401 10.330 13.237 1.00 71.94 86 SER A C 1
ATOM 682 O O . SER A 1 86 ? 20.328 10.092 14.007 1.00 71.94 86 SER A O 1
ATOM 684 N N . LEU A 1 87 ? 19.451 9.987 11.948 1.00 67.50 87 LEU A N 1
ATOM 685 C CA . LEU A 1 87 ? 20.650 9.413 11.320 1.00 67.50 87 LEU A CA 1
ATOM 686 C C . LEU A 1 87 ? 21.796 10.428 11.183 1.00 67.50 87 LEU A C 1
ATOM 688 O O . LEU A 1 87 ? 22.892 10.056 10.788 1.00 67.50 87 LEU A O 1
ATOM 692 N N . ARG A 1 88 ? 21.558 11.712 11.490 1.00 66.56 88 ARG A N 1
ATOM 693 C CA . ARG A 1 88 ? 22.613 12.739 11.559 1.00 66.56 88 ARG A CA 1
ATOM 694 C C . ARG A 1 88 ? 23.421 12.667 12.855 1.00 66.56 88 ARG A C 1
ATOM 696 O O . ARG A 1 88 ? 24.377 13.416 13.007 1.00 66.56 88 ARG A O 1
ATOM 703 N N . THR A 1 89 ? 22.993 11.829 13.794 1.00 61.91 89 THR A N 1
ATOM 704 C CA . THR A 1 89 ? 23.588 11.683 15.126 1.00 61.91 89 THR A CA 1
ATOM 705 C C . THR A 1 89 ? 24.273 10.317 15.297 1.00 61.91 89 THR A C 1
ATOM 707 O O . THR A 1 89 ? 24.658 9.975 16.411 1.00 61.91 89 THR A O 1
ATOM 710 N N . LEU A 1 90 ? 24.410 9.546 14.209 1.00 51.09 90 LEU A N 1
ATOM 711 C CA . LEU A 1 90 ? 25.187 8.305 14.126 1.00 51.09 90 LEU A CA 1
ATOM 712 C C . LEU A 1 90 ? 26.537 8.556 13.451 1.00 51.09 90 LEU A C 1
ATOM 714 O O . LEU A 1 90 ? 26.559 9.352 12.484 1.00 51.09 90 LEU A O 1
#

Sequence (90 aa):
KRGTFDRQIPIAVRQQWRGAMECNGNGLCFNFDARSPMCPSMKITQNRIHSPKGRATLVREWLRLLADRGVDPLKLEQELPESGVSLRTL

Radius of gyration: 16.22 Å; chains: 1; bounding box: 40×24×42 Å

Foldseek 3Di:
DVVVLLVLFDPVRCVVPVLLNVCPLDPPLLDQPPPDDHQPQCNVVVDPCSGSSNVSVVVSVVSSVCSVVVHDVVVVVVPDDPPDDPPVVD

Secondary structure (DSSP, 8-state):
-HHHHHTTS-HHHHHH-HHHHS----SGGG---TTS---HHHHHH--GGGSHHHHHHHHHHHHHHHHHTT--HHHHHHHS-S----GGG-

Organism: NCBI:txid47770